Protein AF-H3GRR7-F1 (afdb_monomer)

Organism: Phytophthora ramorum (NCBI:txid164328)

Mean predicted aligned error: 7.92 Å

Secondary structure (DSSP, 8-state):
-HHHHHHTTS-HHHHHHHHHHHHHHHHHHHS-SS---HHHHHHHHHHHHHHHHHHHHHHHHHHHHHS-TTTTTSSS-HHHHHHHHHHHHHHHHHHHHHHHHTT-HHHHHHHHHHHHHHHHHHHHHHHHHHGGGG----

pLDDT: mean 80.5, std 12.46, range [42.0, 94.0]

Radius of gyration: 17.08 Å; Cα contacts (8 Å, |Δi|>4): 99; chains: 1; bounding box: 37×31×49 Å

InterPro domains:
  IPR020846 Major facilitator superfamily domain [PS50850] (1-138)
  IPR051068 Major Facilitator Superfamily Domain-Containing Protein [PTHR23510] (2-133)

Nearest PDB structures (foldseek):
  7dla-assembly1_A  TM=5.472E-01  e=6.485E-01  Escherichia coli K-12
  9jdv-assembly1_A  TM=7.647E-01  e=4.534E+00  Homo sapiens
  7zha-assembly1_A  TM=6.165E-01  e=2.454E+00  Homo sapiens

Structure (mmCIF, N/CA/C/O backbone):
data_AF-H3GRR7-F1
#
_entry.id   AF-H3GRR7-F1
#
loop_
_atom_site.group_PDB
_atom_site.id
_atom_site.type_symbol
_atom_site.label_atom_id
_atom_site.label_alt_id
_atom_site.label_comp_id
_atom_site.label_asym_id
_atom_site.label_entity_id
_atom_site.label_seq_id
_atom_site.pdbx_PDB_ins_code
_atom_site.Cartn_x
_atom_site.Cartn_y
_atom_site.Cartn_z
_atom_site.occupancy
_atom_site.B_iso_or_equiv
_atom_site.auth_seq_id
_atom_site.auth_comp_id
_atom_site.auth_asym_id
_atom_site.auth_atom_id
_atom_site.pdbx_PDB_model_num
ATOM 1 N N . MET A 1 1 ? 4.224 9.981 17.453 1.00 55.22 1 MET A N 1
ATOM 2 C CA . MET A 1 1 ? 3.791 11.36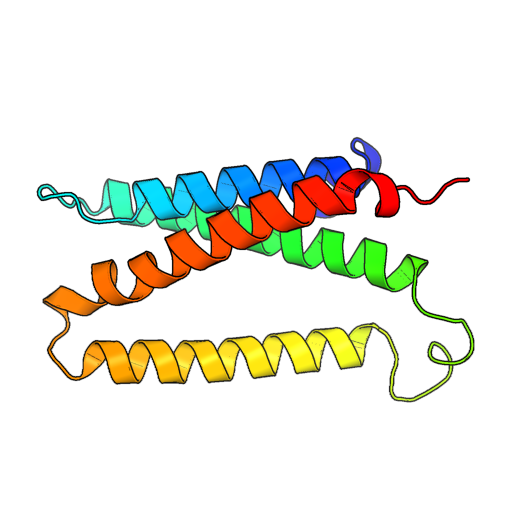0 17.789 1.00 55.22 1 MET A CA 1
ATOM 3 C C . MET A 1 1 ? 2.814 11.949 16.772 1.00 55.22 1 MET A C 1
ATOM 5 O O . MET A 1 1 ? 1.778 12.419 17.208 1.00 55.22 1 MET A O 1
ATOM 9 N N . VAL A 1 2 ? 3.060 11.886 15.454 1.00 55.59 2 VAL A N 1
ATOM 10 C CA . VAL A 1 2 ? 2.140 12.460 14.438 1.00 55.59 2 VAL A CA 1
ATOM 11 C C . VAL A 1 2 ? 0.817 11.686 14.311 1.00 55.59 2 VAL A C 1
ATOM 13 O O . VAL A 1 2 ? -0.245 12.293 14.352 1.00 55.59 2 VAL A O 1
ATOM 16 N N . VAL A 1 3 ? 0.862 10.349 14.254 1.00 55.78 3 VAL A N 1
ATOM 17 C CA . VAL A 1 3 ? -0.346 9.497 14.160 1.00 55.78 3 VAL A CA 1
ATOM 18 C C . VAL A 1 3 ? -1.277 9.688 15.366 1.00 55.78 3 VAL A C 1
ATOM 20 O O . VAL A 1 3 ? -2.473 9.883 15.198 1.00 55.78 3 VAL A O 1
ATOM 23 N N . GLY A 1 4 ? -0.717 9.747 16.580 1.00 58.22 4 GLY A N 1
ATOM 24 C CA . GLY A 1 4 ? -1.494 10.004 17.800 1.00 58.22 4 GLY A CA 1
ATOM 25 C C . GLY A 1 4 ? -2.117 11.404 17.856 1.00 58.22 4 GLY A C 1
ATOM 26 O O . GLY A 1 4 ? -3.200 11.564 18.406 1.00 58.22 4 GLY A O 1
ATOM 27 N N . TRP A 1 5 ? -1.473 12.412 17.253 1.00 58.41 5 TRP A N 1
ATOM 28 C CA . TRP A 1 5 ? -2.044 13.757 17.139 1.00 58.41 5 TRP A CA 1
ATOM 29 C C . TRP A 1 5 ? -3.206 13.804 16.136 1.00 58.41 5 TRP A C 1
ATOM 31 O O . TRP A 1 5 ? -4.218 14.447 16.407 1.00 58.41 5 TRP A O 1
ATOM 41 N N . MET A 1 6 ? -3.104 13.080 15.015 1.00 56.00 6 MET A N 1
ATOM 42 C CA . MET A 1 6 ? -4.193 12.991 14.032 1.00 56.00 6 MET A CA 1
ATOM 43 C C . MET A 1 6 ? -5.409 12.223 14.584 1.00 56.00 6 MET A C 1
ATOM 45 O O . MET A 1 6 ? -6.531 12.682 14.382 1.00 56.00 6 MET A O 1
ATOM 49 N N . SER A 1 7 ? -5.201 11.172 15.395 1.00 58.03 7 SER A N 1
ATOM 50 C CA . SER A 1 7 ? -6.270 10.478 16.155 1.00 58.03 7 SER A CA 1
ATOM 51 C C . SER A 1 7 ? -7.060 11.346 17.115 1.00 58.03 7 SER A C 1
ATOM 53 O O . SER A 1 7 ? -8.187 10.998 17.443 1.00 58.03 7 SER A O 1
ATOM 55 N N . PHE A 1 8 ? -6.516 12.477 17.557 1.00 55.50 8 PHE A N 1
ATOM 56 C CA . PHE A 1 8 ? -7.255 13.375 18.438 1.00 55.50 8 PHE A CA 1
ATOM 57 C C . PHE A 1 8 ? -8.171 14.342 17.674 1.00 55.50 8 PHE A C 1
ATOM 59 O O . PHE A 1 8 ? -9.046 14.965 18.270 1.00 55.50 8 PHE A O 1
ATOM 66 N N . ARG A 1 9 ? -7.945 14.522 16.367 1.00 56.09 9 ARG A N 1
ATOM 67 C CA . ARG A 1 9 ? -8.599 15.569 15.568 1.00 56.09 9 ARG A CA 1
ATOM 68 C C . ARG A 1 9 ? -9.551 15.031 14.505 1.00 56.09 9 ARG A C 1
ATOM 70 O O . ARG A 1 9 ? -10.423 15.778 14.075 1.00 56.09 9 ARG A O 1
ATOM 77 N N . TYR A 1 10 ? -9.390 13.772 14.116 1.00 59.50 10 TYR A N 1
ATOM 78 C CA . TYR A 1 10 ? -10.220 13.092 13.131 1.00 59.50 10 TYR A CA 1
ATOM 79 C C . TYR A 1 10 ? -10.779 11.807 13.722 1.00 59.50 10 TYR A C 1
ATOM 81 O O . TYR A 1 10 ? -10.094 11.110 14.472 1.00 59.50 10 TYR A O 1
ATOM 89 N N . GLU A 1 11 ? -12.015 11.477 13.363 1.00 70.75 11 GLU A N 1
ATOM 90 C CA . GLU A 1 11 ? -12.573 10.176 13.703 1.00 70.75 11 GLU A CA 1
ATOM 91 C C . GLU A 1 11 ? -11.786 9.067 12.990 1.00 70.75 11 GLU A C 1
ATOM 93 O O . GLU A 1 11 ? -11.388 9.215 11.830 1.00 70.75 11 GLU A O 1
ATOM 98 N N . ASP A 1 12 ? -11.587 7.931 13.666 1.00 71.81 12 ASP A N 1
ATOM 99 C CA . ASP A 1 12 ? -10.812 6.799 13.141 1.00 71.81 12 ASP A CA 1
ATOM 100 C C . ASP A 1 12 ? -11.301 6.369 11.734 1.00 71.81 12 ASP A C 1
ATOM 102 O O . ASP A 1 12 ? -10.497 6.030 10.867 1.00 71.81 12 ASP A O 1
ATOM 106 N N . ARG A 1 13 ? -12.606 6.489 11.434 1.00 75.31 13 ARG A N 1
ATOM 107 C CA . ARG A 1 13 ? -13.156 6.176 10.099 1.00 75.31 13 ARG A CA 1
ATOM 108 C C . ARG A 1 13 ? -12.647 7.097 8.985 1.00 75.31 13 ARG A C 1
ATOM 110 O O . ARG A 1 13 ? -12.432 6.647 7.862 1.00 75.31 13 ARG A O 1
ATOM 117 N N . GLU A 1 14 ? -12.486 8.389 9.268 1.00 80.38 14 GLU A N 1
ATOM 118 C CA . GLU A 1 14 ? -12.064 9.374 8.266 1.00 80.38 14 GLU A CA 1
ATOM 119 C C . GLU A 1 14 ? -10.590 9.184 7.939 1.00 80.38 14 GLU A C 1
ATOM 121 O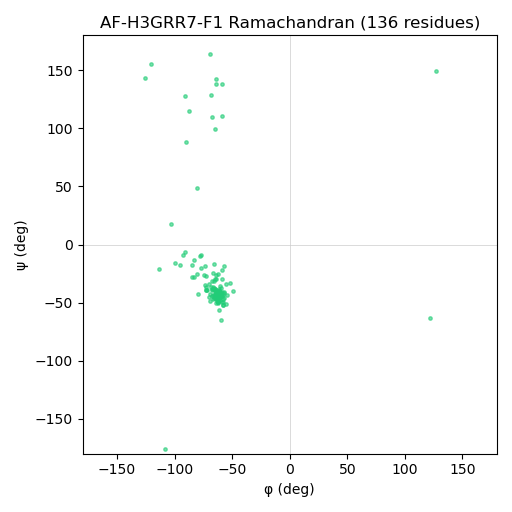 O . GLU A 1 14 ? -10.195 9.224 6.774 1.00 80.38 14 GLU A O 1
ATOM 126 N N . MET A 1 15 ? -9.786 8.888 8.960 1.00 83.81 15 MET A N 1
ATOM 127 C CA . MET A 1 15 ? -8.372 8.610 8.760 1.00 83.81 15 MET A CA 1
ATOM 128 C C . MET A 1 15 ? -8.111 7.314 8.006 1.00 83.81 15 MET A C 1
ATOM 130 O O . MET A 1 15 ? -7.141 7.280 7.251 1.00 83.81 15 MET A O 1
ATOM 134 N N . ILE A 1 16 ? -8.958 6.285 8.139 1.00 87.62 16 ILE A N 1
ATOM 135 C CA . ILE A 1 16 ? -8.845 5.085 7.296 1.00 87.62 16 ILE A CA 1
ATOM 136 C C . ILE A 1 16 ? -9.037 5.451 5.830 1.00 87.62 16 ILE A C 1
ATOM 138 O O . ILE A 1 16 ? -8.127 5.222 5.040 1.00 87.62 16 ILE A O 1
ATOM 142 N N . ILE A 1 17 ? -10.161 6.078 5.464 1.00 87.25 17 ILE A N 1
ATOM 143 C CA . ILE A 1 17 ? -10.438 6.405 4.056 1.00 87.25 17 ILE A CA 1
ATOM 144 C C . ILE A 1 17 ? -9.365 7.335 3.481 1.00 87.25 17 ILE A C 1
ATOM 146 O O . ILE A 1 17 ? -8.870 7.097 2.379 1.00 87.25 17 ILE A O 1
ATOM 150 N N . LEU A 1 18 ? -8.973 8.379 4.217 1.00 89.75 18 LEU A N 1
ATOM 151 C CA . LEU A 1 18 ? -7.931 9.303 3.764 1.00 89.75 18 LEU A CA 1
ATOM 152 C C . LEU A 1 18 ? -6.601 8.583 3.534 1.00 89.75 18 LEU A C 1
ATOM 154 O O . LEU A 1 18 ? -5.930 8.832 2.531 1.00 89.75 18 LEU A O 1
ATOM 158 N N . SER A 1 19 ? -6.231 7.673 4.433 1.00 89.62 19 SER A N 1
ATOM 159 C CA . SER A 1 19 ? -4.978 6.930 4.322 1.00 89.62 19 SER A CA 1
ATOM 160 C C . SER A 1 19 ? -5.028 5.879 3.214 1.00 89.62 19 SER A C 1
ATOM 162 O O . SER A 1 19 ? -4.036 5.714 2.511 1.00 89.62 19 SER A O 1
ATOM 164 N N . GLU A 1 20 ? -6.166 5.218 2.991 1.00 91.19 20 GLU A N 1
ATOM 165 C CA . GLU A 1 20 ? -6.364 4.295 1.866 1.00 91.19 20 GLU A CA 1
ATOM 166 C C . GLU A 1 20 ? -6.294 5.018 0.516 1.00 91.19 20 GLU A C 1
ATOM 168 O O . GLU A 1 20 ? -5.595 4.562 -0.388 1.00 91.19 20 GLU A O 1
ATOM 173 N N . ILE A 1 21 ? -6.953 6.175 0.381 1.00 91.94 21 ILE A N 1
ATOM 174 C CA . ILE A 1 21 ? -6.887 6.995 -0.838 1.00 91.94 21 ILE A CA 1
ATOM 175 C C . ILE A 1 21 ? -5.455 7.483 -1.070 1.00 91.94 21 ILE A C 1
ATOM 177 O O . ILE A 1 21 ? -4.942 7.373 -2.183 1.00 91.94 21 ILE A O 1
ATOM 181 N N . ALA A 1 22 ? -4.783 7.988 -0.031 1.00 92.75 22 ALA A N 1
ATOM 182 C CA . ALA A 1 22 ? -3.394 8.424 -0.131 1.00 92.75 22 ALA A CA 1
ATOM 183 C C . ALA A 1 22 ? -2.459 7.262 -0.515 1.00 92.75 22 ALA A C 1
ATOM 185 O O . ALA A 1 22 ? -1.606 7.432 -1.386 1.00 92.75 22 ALA A O 1
ATOM 186 N N . MET A 1 23 ? -2.674 6.065 0.042 1.00 93.56 23 MET A N 1
ATOM 187 C CA . MET A 1 23 ? -1.949 4.854 -0.348 1.00 93.56 23 MET A CA 1
ATOM 188 C C . MET A 1 23 ? -2.191 4.522 -1.824 1.00 93.56 23 MET A C 1
ATOM 190 O O . MET A 1 23 ? -1.228 4.304 -2.552 1.00 93.56 23 MET A O 1
ATOM 194 N N . PHE A 1 24 ? -3.445 4.530 -2.288 1.00 93.19 24 PHE 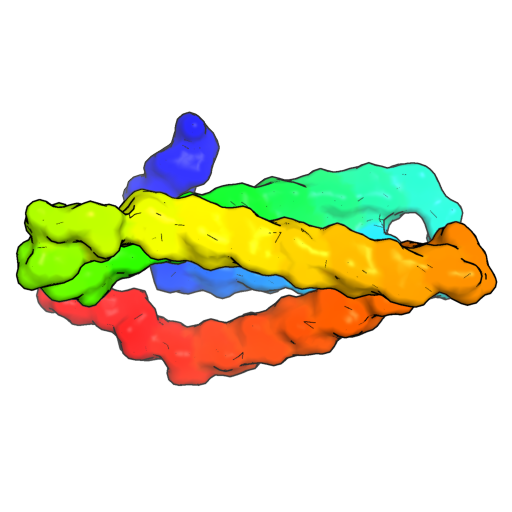A N 1
ATOM 195 C CA . PHE A 1 24 ? -3.789 4.268 -3.689 1.00 93.19 24 PHE A CA 1
ATOM 196 C C . PHE A 1 24 ? -3.123 5.268 -4.641 1.00 93.19 24 PHE A C 1
ATOM 198 O O . PHE A 1 24 ? -2.558 4.868 -5.657 1.00 93.19 24 PHE A O 1
ATOM 205 N N . VAL A 1 25 ? -3.100 6.556 -4.285 1.00 92.31 25 VAL A N 1
ATOM 206 C CA . VAL A 1 25 ? -2.367 7.588 -5.035 1.00 92.31 25 VAL A CA 1
ATOM 207 C C . VAL A 1 25 ? -0.865 7.297 -5.048 1.00 92.31 25 VAL A C 1
ATOM 209 O O . VAL A 1 25 ? -0.246 7.363 -6.107 1.00 92.31 25 VAL A O 1
ATOM 212 N N . GLY A 1 26 ? -0.275 6.920 -3.911 1.00 91.38 26 GLY A N 1
ATOM 213 C CA . GLY A 1 26 ? 1.138 6.542 -3.823 1.00 91.38 26 GLY A CA 1
ATOM 214 C C . GLY A 1 26 ? 1.493 5.347 -4.714 1.00 91.38 26 GLY A C 1
ATOM 215 O O . GLY A 1 26 ? 2.499 5.385 -5.424 1.00 91.38 26 GLY A O 1
ATOM 216 N N . VAL A 1 27 ? 0.635 4.322 -4.748 1.00 90.94 27 VAL A N 1
ATOM 217 C CA . VAL A 1 27 ? 0.781 3.166 -5.648 1.00 90.94 27 VAL A CA 1
ATOM 218 C C . VAL A 1 27 ? 0.590 3.579 -7.116 1.00 90.94 27 VAL A C 1
ATOM 220 O O . VAL A 1 27 ? 1.320 3.125 -7.996 1.00 90.94 27 VAL A O 1
ATOM 223 N N . GLY A 1 28 ? -0.341 4.487 -7.401 1.00 88.12 28 GLY A N 1
ATOM 224 C CA . GLY A 1 28 ? -0.512 5.060 -8.734 1.00 88.12 28 GLY A CA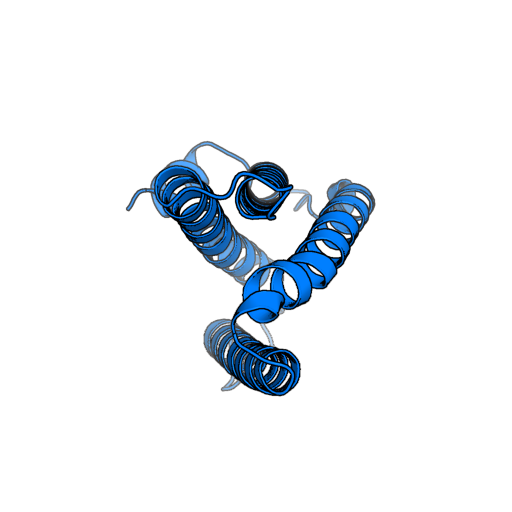 1
ATOM 225 C C . GLY A 1 28 ? 0.731 5.816 -9.209 1.00 88.12 28 GLY A C 1
ATOM 226 O O . GLY A 1 28 ? 1.112 5.674 -10.367 1.00 88.12 28 GLY A O 1
ATOM 227 N N . ILE A 1 29 ? 1.386 6.566 -8.314 1.00 88.50 29 ILE A N 1
ATOM 228 C CA . ILE A 1 29 ? 2.627 7.301 -8.591 1.00 88.50 29 ILE A CA 1
ATOM 229 C C . ILE A 1 29 ? 3.795 6.342 -8.802 1.00 88.50 29 ILE A C 1
ATOM 231 O O . ILE A 1 29 ? 4.580 6.571 -9.711 1.00 88.50 29 ILE A O 1
ATOM 235 N N . ILE A 1 30 ? 3.941 5.280 -8.005 1.00 88.69 30 ILE A N 1
ATOM 236 C CA . ILE A 1 30 ? 5.094 4.371 -8.125 1.00 88.69 30 ILE A CA 1
ATOM 237 C C . ILE A 1 30 ? 5.015 3.452 -9.354 1.00 88.69 30 ILE A C 1
ATOM 239 O O . ILE A 1 30 ? 6.033 2.906 -9.766 1.00 88.69 30 ILE A O 1
ATOM 243 N N . ALA A 1 31 ? 3.838 3.272 -9.958 1.00 84.94 31 ALA A N 1
ATOM 244 C CA . ALA A 1 31 ? 3.685 2.457 -11.160 1.00 84.94 31 ALA A CA 1
ATOM 245 C C . ALA A 1 31 ? 4.447 3.055 -12.359 1.00 84.94 31 ALA A C 1
ATOM 247 O O . ALA A 1 31 ? 4.434 4.264 -12.596 1.00 84.94 31 ALA A O 1
ATOM 248 N N . ASN A 1 32 ? 5.116 2.208 -13.145 1.00 84.38 32 ASN A N 1
ATOM 249 C CA . ASN A 1 32 ? 5.892 2.656 -14.298 1.00 84.38 32 ASN A CA 1
ATOM 250 C C . ASN A 1 32 ? 5.014 2.739 -15.561 1.00 84.38 32 ASN A C 1
ATOM 252 O O . ASN A 1 32 ? 4.568 1.709 -16.074 1.00 84.38 32 ASN A O 1
ATOM 256 N N . TYR A 1 33 ? 4.837 3.960 -16.083 1.00 81.25 33 TYR A N 1
ATOM 257 C CA . TYR A 1 33 ? 4.097 4.277 -17.318 1.00 81.25 33 TYR A CA 1
ATOM 258 C C . TYR A 1 33 ? 5.007 4.572 -18.529 1.00 81.25 33 TYR A C 1
ATOM 260 O O . TYR A 1 33 ? 4.573 5.178 -19.505 1.00 81.25 33 TYR A O 1
ATOM 268 N N . GLY A 1 34 ? 6.282 4.183 -18.468 1.00 79.88 34 GLY A N 1
ATOM 269 C CA . GLY A 1 34 ? 7.284 4.373 -19.522 1.00 79.88 34 GLY A CA 1
ATOM 270 C C . GLY A 1 34 ? 8.494 5.174 -19.037 1.00 79.88 34 GLY A C 1
ATOM 271 O O . GLY A 1 34 ? 9.602 4.645 -18.978 1.00 79.88 34 GLY A O 1
ATOM 272 N N . HIS A 1 35 ? 8.291 6.439 -18.653 1.00 80.06 35 HIS A N 1
ATOM 273 C CA . HIS A 1 35 ? 9.355 7.303 -18.124 1.00 80.06 35 HIS A CA 1
ATOM 274 C C . HIS A 1 35 ? 9.456 7.187 -16.603 1.00 80.06 35 HIS A C 1
ATOM 276 O O . HIS A 1 35 ? 8.842 7.959 -15.872 1.00 80.06 35 HIS A O 1
ATOM 282 N N . TYR A 1 36 ? 10.246 6.226 -16.131 1.00 84.75 36 TYR A N 1
ATOM 283 C CA . TYR A 1 36 ? 10.440 6.003 -14.704 1.00 84.75 36 TYR A CA 1
ATOM 284 C C . TYR A 1 36 ? 11.630 6.788 -14.157 1.00 84.75 36 TYR A C 1
ATOM 286 O O . TYR A 1 36 ? 12.741 6.688 -14.678 1.00 84.75 36 TYR A O 1
ATOM 294 N N . SER A 1 37 ? 11.411 7.551 -13.086 1.00 89.94 37 SER A N 1
ATOM 295 C CA . SER A 1 37 ? 12.463 8.331 -12.431 1.00 89.94 37 SER A CA 1
ATOM 296 C C . SER A 1 37 ? 12.655 7.927 -10.973 1.00 89.94 37 SER A C 1
ATOM 298 O O . SER A 1 37 ? 11.733 7.469 -10.299 1.00 89.94 37 SER A O 1
ATOM 300 N N . VAL A 1 38 ? 13.858 8.168 -10.449 1.00 89.62 38 VAL A N 1
ATOM 301 C CA . VAL A 1 38 ? 14.148 7.970 -9.020 1.00 89.62 38 VAL A CA 1
ATOM 302 C C . VAL A 1 38 ? 13.251 8.862 -8.154 1.00 89.62 38 VAL A C 1
ATOM 304 O O . VAL A 1 38 ? 12.785 8.427 -7.107 1.00 89.62 38 VAL A O 1
ATOM 307 N N . ALA A 1 39 ? 12.942 10.080 -8.610 1.00 89.25 39 ALA A N 1
ATOM 308 C CA . ALA A 1 39 ? 12.040 10.986 -7.901 1.00 89.25 39 ALA A CA 1
ATOM 309 C C . ALA A 1 39 ? 10.622 10.405 -7.770 1.00 89.25 39 ALA A C 1
ATOM 311 O O . ALA A 1 39 ? 10.034 10.482 -6.696 1.00 89.25 39 ALA A O 1
ATOM 312 N N . GLN A 1 40 ? 10.105 9.772 -8.827 1.00 90.44 40 GLN A N 1
ATOM 313 C CA . GLN A 1 40 ? 8.813 9.082 -8.815 1.00 90.44 40 GLN A CA 1
ATOM 314 C C . GLN A 1 40 ? 8.814 7.897 -7.839 1.00 90.44 40 GLN A C 1
ATOM 316 O O . GLN A 1 40 ? 7.882 7.760 -7.047 1.00 90.44 40 GLN A O 1
ATOM 321 N N . PHE A 1 41 ? 9.879 7.087 -7.847 1.00 89.44 41 PHE A N 1
ATOM 322 C CA . PHE A 1 41 ? 10.041 5.980 -6.902 1.00 89.44 41 PHE A CA 1
ATOM 323 C C . PHE A 1 41 ? 10.034 6.461 -5.449 1.00 89.44 41 PHE A C 1
ATOM 325 O O . PHE A 1 41 ? 9.295 5.932 -4.622 1.00 89.44 41 PHE A O 1
ATOM 332 N N . VAL A 1 42 ? 10.834 7.486 -5.145 1.00 92.62 42 VAL A N 1
ATOM 333 C CA . VAL A 1 42 ? 10.959 8.032 -3.789 1.00 92.62 42 VAL A CA 1
ATOM 334 C C . VAL A 1 42 ? 9.652 8.686 -3.348 1.00 92.62 42 VAL A C 1
ATOM 336 O O . VAL A 1 42 ? 9.179 8.402 -2.253 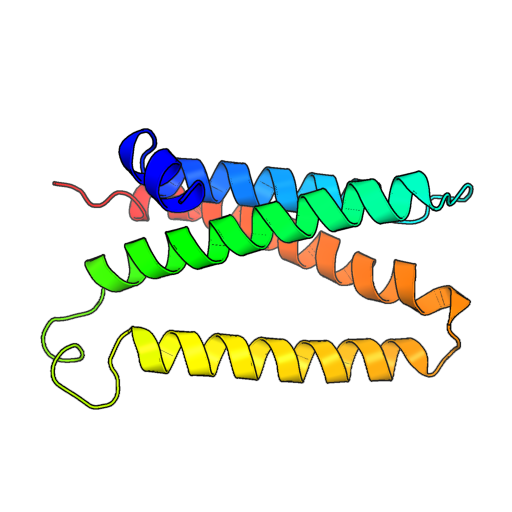1.00 92.62 42 VAL A O 1
ATOM 339 N N . ALA A 1 43 ? 9.033 9.515 -4.192 1.00 91.44 43 ALA A N 1
ATOM 340 C CA . ALA A 1 43 ? 7.778 10.185 -3.860 1.00 91.44 43 ALA A CA 1
ATOM 341 C C . ALA A 1 43 ? 6.641 9.181 -3.618 1.00 91.44 43 ALA A C 1
ATOM 343 O O . ALA A 1 43 ? 5.979 9.246 -2.583 1.00 91.44 43 ALA A O 1
ATOM 344 N N . GLY A 1 44 ? 6.451 8.219 -4.529 1.00 92.00 44 GLY A N 1
ATOM 345 C CA . GLY A 1 44 ? 5.446 7.167 -4.375 1.00 92.00 44 GLY A CA 1
ATOM 346 C C . GLY A 1 44 ? 5.713 6.298 -3.146 1.00 92.00 44 GLY A C 1
ATOM 347 O O . GLY A 1 44 ? 4.812 6.076 -2.341 1.00 92.00 44 GLY A O 1
ATOM 348 N N . GLY A 1 45 ? 6.967 5.883 -2.943 1.00 90.88 45 GLY A N 1
ATOM 349 C CA . GLY A 1 45 ? 7.375 5.066 -1.801 1.00 90.88 45 GLY A CA 1
ATOM 350 C C . GLY A 1 45 ? 7.154 5.757 -0.455 1.00 90.88 45 GLY A C 1
ATOM 351 O O . GLY A 1 45 ? 6.645 5.132 0.471 1.00 90.88 45 GLY A O 1
ATOM 352 N N . VAL A 1 46 ? 7.466 7.053 -0.350 1.00 94.00 46 VAL A N 1
ATOM 353 C CA . VAL A 1 46 ? 7.226 7.845 0.868 1.00 94.00 46 VAL A CA 1
ATOM 354 C C . VAL A 1 46 ? 5.733 7.964 1.162 1.00 94.00 46 VAL A C 1
ATOM 356 O O . VAL A 1 46 ? 5.331 7.775 2.309 1.00 94.00 46 VAL A O 1
ATOM 359 N N . ILE A 1 47 ? 4.906 8.233 0.145 1.00 93.69 47 ILE A N 1
ATOM 360 C CA . ILE A 1 47 ? 3.450 8.323 0.316 1.00 93.69 47 ILE A CA 1
ATOM 361 C C . ILE A 1 47 ? 2.891 6.982 0.794 1.00 93.69 47 ILE A C 1
ATOM 363 O O . ILE A 1 47 ? 2.212 6.948 1.816 1.00 93.69 47 ILE A O 1
ATOM 367 N N . ILE A 1 48 ? 3.233 5.878 0.116 1.00 93.00 48 ILE A N 1
ATOM 368 C CA . ILE A 1 48 ? 2.808 4.529 0.515 1.00 93.00 48 ILE A CA 1
ATOM 369 C C . ILE 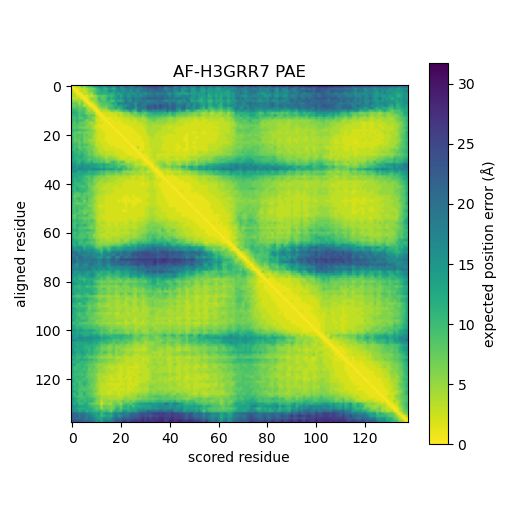A 1 48 ? 3.229 4.260 1.959 1.00 93.00 48 ILE A C 1
ATOM 371 O O . ILE A 1 48 ? 2.391 3.909 2.782 1.00 93.00 48 ILE A O 1
ATOM 375 N N . PHE A 1 49 ? 4.503 4.482 2.289 1.00 92.25 49 PHE A N 1
ATOM 376 C CA . PHE A 1 49 ? 5.033 4.210 3.620 1.00 92.25 49 PHE A CA 1
ATOM 377 C C . PHE A 1 49 ? 4.283 4.980 4.710 1.00 92.25 49 PHE A C 1
ATOM 379 O O . PHE A 1 49 ? 3.856 4.383 5.699 1.00 92.25 49 PHE A O 1
ATOM 386 N N . ILE A 1 50 ? 4.088 6.290 4.537 1.00 93.25 50 ILE A N 1
ATOM 387 C CA . ILE A 1 50 ? 3.371 7.114 5.516 1.00 93.25 50 ILE A CA 1
ATOM 388 C C . ILE A 1 50 ? 1.924 6.632 5.649 1.00 93.25 50 ILE A C 1
ATOM 390 O O . ILE A 1 50 ? 1.472 6.382 6.765 1.00 93.25 50 ILE A O 1
ATOM 394 N N . SER A 1 51 ? 1.216 6.448 4.533 1.00 91.62 51 SER A N 1
ATOM 395 C CA . SER A 1 51 ? -0.180 6.005 4.529 1.00 91.62 51 SER A CA 1
ATOM 396 C C . SER A 1 51 ? -0.371 4.645 5.199 1.00 91.62 51 SER A C 1
ATOM 398 O O . SER A 1 51 ? -1.283 4.490 6.009 1.00 91.62 51 SER A O 1
ATOM 400 N N . THR A 1 52 ? 0.503 3.671 4.931 1.00 89.75 52 THR A N 1
ATOM 401 C CA . THR A 1 52 ? 0.423 2.343 5.555 1.00 89.75 52 THR A CA 1
ATOM 402 C C . THR A 1 52 ? 0.690 2.403 7.062 1.00 89.75 52 THR A C 1
ATOM 404 O O . THR A 1 52 ? -0.010 1.739 7.820 1.00 89.75 52 THR A O 1
ATOM 407 N N . ASN A 1 53 ? 1.624 3.245 7.522 1.00 89.62 53 ASN A N 1
ATOM 408 C CA . ASN A 1 53 ? 1.865 3.440 8.959 1.00 89.62 53 ASN A CA 1
ATOM 409 C C . ASN A 1 53 ? 0.663 4.086 9.670 1.00 89.62 53 ASN A C 1
ATOM 411 O O . ASN A 1 53 ? 0.356 3.736 10.810 1.00 89.62 53 ASN A O 1
ATOM 415 N N . VAL A 1 54 ? -0.028 5.030 9.017 1.00 88.50 54 VAL A N 1
ATOM 416 C CA . VAL A 1 54 ? -1.266 5.602 9.572 1.00 88.50 54 VAL A CA 1
ATOM 417 C C . VAL A 1 54 ? -2.355 4.529 9.641 1.00 88.50 54 VAL A C 1
ATOM 419 O O . VAL A 1 54 ? -2.970 4.377 10.694 1.00 88.50 54 VAL A O 1
ATOM 422 N N . LEU A 1 55 ? -2.546 3.738 8.577 1.00 87.19 55 LEU A N 1
ATOM 423 C CA . LEU A 1 55 ? -3.526 2.642 8.550 1.00 87.19 55 LEU A CA 1
ATOM 424 C C . LEU A 1 55 ? -3.290 1.609 9.651 1.00 87.19 55 LEU A C 1
ATOM 426 O O . LEU A 1 55 ? -4.241 1.198 10.307 1.00 87.19 55 LEU A O 1
ATOM 430 N N . GLU A 1 56 ? -2.039 1.215 9.891 1.00 84.12 56 GLU A N 1
ATOM 431 C CA . GLU A 1 56 ? -1.687 0.293 10.975 1.00 84.12 56 GLU A CA 1
ATOM 432 C C . GLU A 1 56 ? -2.087 0.861 12.346 1.00 84.12 56 GLU A C 1
ATOM 434 O O . GLU A 1 56 ? -2.716 0.170 13.150 1.00 84.12 56 GLU A O 1
ATOM 439 N N . GLY A 1 57 ? -1.809 2.148 12.586 1.00 83.38 57 GLY A N 1
ATOM 440 C CA . GLY A 1 57 ? -2.185 2.828 13.826 1.00 83.38 57 GLY A CA 1
ATOM 441 C C . GLY A 1 57 ? -3.698 2.918 14.037 1.00 83.38 57 GLY A C 1
ATOM 442 O O . GLY A 1 57 ? -4.190 2.615 15.126 1.00 83.38 57 GLY A O 1
ATOM 443 N N . VAL A 1 58 ? -4.448 3.295 13.000 1.00 82.62 58 VAL A N 1
ATOM 444 C CA . VAL A 1 58 ? -5.906 3.456 13.099 1.00 82.62 58 VAL A CA 1
ATOM 445 C C . VAL A 1 58 ? -6.618 2.102 13.195 1.00 82.62 58 VAL A C 1
ATOM 447 O O . VAL A 1 58 ? -7.526 1.946 14.012 1.00 82.62 58 VAL A O 1
ATOM 450 N N . ASN A 1 59 ? -6.161 1.084 12.458 1.00 82.56 59 ASN A N 1
ATOM 451 C CA . ASN A 1 59 ? -6.686 -0.279 12.582 1.00 82.56 59 ASN A CA 1
ATOM 452 C C . ASN A 1 59 ? -6.492 -0.831 13.996 1.00 82.56 59 ASN A C 1
ATOM 454 O O . ASN A 1 59 ? -7.407 -1.439 14.550 1.00 82.56 59 ASN A O 1
ATOM 458 N N . MET A 1 60 ? -5.335 -0.577 14.613 1.00 77.31 60 MET A N 1
ATOM 459 C CA . MET A 1 60 ? -5.090 -0.960 16.004 1.00 77.31 60 MET A CA 1
ATOM 460 C C . MET A 1 60 ? -5.999 -0.225 16.991 1.00 77.31 60 MET A C 1
ATOM 462 O O . MET A 1 60 ? -6.510 -0.848 17.926 1.00 77.31 60 MET A O 1
ATOM 466 N N . SER A 1 61 ? -6.246 1.070 16.767 1.00 79.31 61 SER A N 1
ATOM 467 C CA . SER A 1 61 ? -7.205 1.853 17.557 1.00 79.31 61 SER A CA 1
ATOM 468 C C . SER A 1 61 ? -8.603 1.226 17.504 1.00 79.31 61 SER A C 1
ATOM 470 O O . SER A 1 61 ? -9.170 0.893 18.547 1.00 79.31 61 SER A O 1
ATOM 472 N N . LEU A 1 62 ? -9.130 0.954 16.306 1.00 75.88 62 LEU A N 1
ATOM 473 C CA . LEU A 1 62 ? -10.452 0.345 16.135 1.00 75.88 62 LEU A CA 1
ATOM 474 C C . LEU A 1 62 ? -10.545 -1.065 16.713 1.00 75.88 62 LEU A C 1
ATOM 476 O O . LEU A 1 62 ? -11.524 -1.394 17.387 1.00 75.88 62 LEU A O 1
ATOM 480 N N . LEU A 1 63 ? -9.523 -1.893 16.489 1.00 75.25 63 LEU A N 1
ATOM 481 C CA . LEU A 1 63 ? -9.474 -3.255 17.010 1.00 75.25 63 LEU A CA 1
ATOM 482 C C . LEU A 1 63 ? -9.507 -3.258 18.545 1.00 75.25 63 LEU A C 1
ATOM 484 O O . LEU A 1 63 ? -10.192 -4.079 19.153 1.00 75.25 63 LEU A O 1
ATOM 488 N N . SER A 1 64 ? -8.827 -2.300 19.184 1.00 71.38 64 SER A N 1
ATOM 489 C CA . SER A 1 64 ? -8.851 -2.152 20.644 1.00 71.38 64 SER A CA 1
ATOM 490 C C . SER A 1 64 ? -10.239 -1.794 21.195 1.00 71.38 64 SER A C 1
ATOM 492 O O . SER A 1 64 ? -10.572 -2.207 22.305 1.00 71.38 64 SER A O 1
ATOM 494 N N . LYS A 1 65 ? -11.064 -1.083 20.411 1.00 72.31 65 LYS A N 1
ATOM 495 C CA . LYS A 1 65 ? -12.440 -0.690 20.767 1.00 72.31 65 LYS A CA 1
ATOM 496 C C . LYS A 1 65 ? -13.471 -1.786 20.488 1.00 72.31 65 LYS A C 1
ATOM 498 O O . LYS A 1 65 ? -14.493 -1.844 21.162 1.00 72.31 65 LYS A O 1
ATOM 503 N N . THR A 1 66 ? -13.211 -2.654 19.510 1.00 70.38 66 THR A N 1
ATOM 504 C CA . THR A 1 66 ? -14.162 -3.687 19.058 1.00 70.38 66 THR A CA 1
ATOM 505 C C . THR A 1 66 ? -13.897 -5.079 19.634 1.00 70.38 66 THR A C 1
ATOM 507 O O . THR A 1 66 ? -14.791 -5.926 19.598 1.00 70.38 66 THR A O 1
ATOM 510 N N . ILE A 1 67 ? -12.714 -5.345 20.203 1.00 67.69 67 ILE A N 1
ATOM 511 C CA . ILE A 1 67 ? -12.420 -6.659 20.789 1.00 67.69 67 ILE A CA 1
ATOM 512 C C . ILE A 1 67 ? -13.256 -6.922 22.059 1.00 67.69 67 ILE A C 1
ATOM 514 O O . ILE A 1 67 ? -13.232 -6.127 23.004 1.00 67.69 67 ILE A O 1
ATOM 518 N N . PRO A 1 68 ? -13.946 -8.080 22.147 1.00 61.47 68 PRO A N 1
ATOM 519 C CA . PRO A 1 68 ? -14.682 -8.472 23.342 1.00 61.47 68 PRO A CA 1
ATOM 520 C C . PRO A 1 68 ? -13.769 -8.572 24.570 1.00 61.47 68 PRO A C 1
ATOM 522 O O . PRO A 1 68 ? -12.689 -9.168 24.520 1.00 61.47 68 PRO A O 1
ATOM 525 N N . LYS A 1 69 ? -14.243 -8.084 25.724 1.00 59.72 69 LYS A N 1
ATOM 526 C CA . LYS A 1 69 ? -13.507 -8.128 27.006 1.00 59.72 69 LYS A CA 1
ATOM 527 C C . LYS A 1 69 ? -13.098 -9.547 27.443 1.00 59.72 69 LYS A C 1
ATOM 529 O O . LYS A 1 69 ? -12.201 -9.685 28.273 1.00 59.72 69 LYS A O 1
ATOM 534 N N . SER A 1 70 ? -13.730 -10.590 26.895 1.00 60.62 70 SER A N 1
ATOM 535 C CA . SER A 1 70 ? -13.364 -11.996 27.112 1.00 60.62 70 SER A CA 1
ATOM 536 C C . SER A 1 70 ? -12.043 -12.390 26.438 1.00 60.62 70 SER A C 1
ATOM 538 O O . SER A 1 70 ? -11.295 -13.172 27.016 1.00 60.62 70 SER A O 1
ATOM 540 N N . PHE A 1 71 ? -11.718 -11.822 25.270 1.00 55.81 71 PHE A N 1
ATOM 541 C CA . PHE A 1 71 ? -10.453 -12.061 24.560 1.00 55.81 71 PHE A CA 1
ATOM 542 C C . PHE A 1 71 ? -9.322 -11.149 25.049 1.00 55.81 71 PHE A C 1
ATOM 544 O O . PHE A 1 71 ? -8.162 -11.549 25.055 1.00 55.81 71 PHE A O 1
ATOM 551 N N . ALA A 1 72 ? -9.651 -9.960 25.561 1.00 55.59 72 ALA A N 1
ATOM 552 C CA . ALA A 1 72 ? -8.667 -9.008 26.082 1.00 55.59 72 ALA A CA 1
ATOM 553 C C . ALA A 1 72 ? -7.910 -9.483 27.346 1.00 55.59 72 ALA A C 1
ATOM 555 O O . ALA A 1 72 ? -6.877 -8.911 27.683 1.00 55.59 72 ALA A O 1
ATOM 556 N N . LYS A 1 73 ? -8.407 -10.507 28.059 1.00 56.94 73 LYS A N 1
ATOM 557 C CA . LYS A 1 73 ? -7.786 -11.042 29.291 1.00 56.94 73 LYS A CA 1
ATOM 558 C C . LYS A 1 73 ? -6.821 -12.218 29.068 1.00 56.94 73 LYS A C 1
ATOM 560 O O . LYS A 1 73 ? -6.171 -12.628 30.025 1.00 56.94 73 LYS A O 1
ATOM 565 N N . GLY A 1 74 ? -6.744 -12.775 27.858 1.00 64.62 74 GLY A N 1
ATOM 566 C CA . GLY A 1 74 ? -5.923 -13.953 27.549 1.00 64.62 74 GLY A CA 1
ATOM 567 C C . GLY A 1 74 ? -4.688 -13.648 26.696 1.00 64.62 74 GLY A C 1
ATOM 568 O O . GLY A 1 74 ? -4.421 -12.504 26.338 1.00 64.62 74 GLY A O 1
ATOM 569 N N . THR A 1 75 ? -3.951 -14.699 26.325 1.00 64.56 75 THR A N 1
ATOM 570 C CA . THR A 1 75 ? -2.790 -14.633 25.417 1.00 64.56 75 THR A CA 1
ATOM 571 C C . THR A 1 75 ? -3.157 -14.068 24.034 1.00 64.56 75 THR A C 1
ATOM 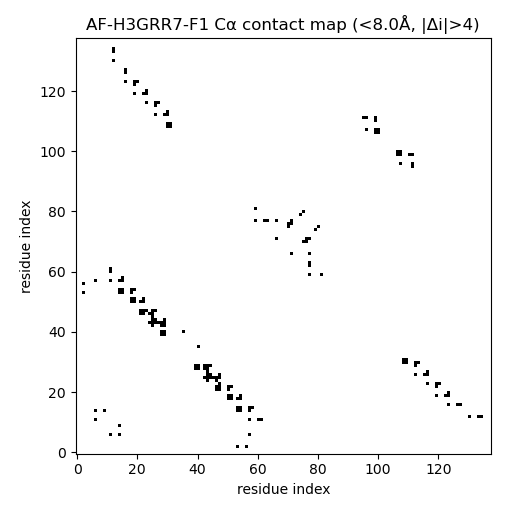573 O O . THR A 1 75 ? -2.352 -13.370 23.433 1.00 64.56 75 THR A O 1
ATOM 576 N N . PHE A 1 76 ? -4.400 -14.271 23.573 1.00 65.31 76 PHE A N 1
ATOM 577 C CA . PHE A 1 76 ? -4.965 -13.698 22.338 1.00 65.31 76 PHE A CA 1
ATOM 578 C C . PHE A 1 76 ? -5.436 -12.245 22.511 1.00 65.31 76 PHE A C 1
ATOM 580 O O . PHE A 1 76 ? -6.559 -11.886 22.152 1.00 65.31 76 PHE A O 1
ATOM 587 N N . ASN A 1 77 ? -4.587 -11.402 23.097 1.00 70.44 77 ASN A N 1
ATOM 588 C CA . ASN A 1 77 ? -4.855 -9.971 23.147 1.00 70.44 77 ASN A CA 1
ATOM 589 C C . ASN A 1 77 ? -4.748 -9.344 21.740 1.00 70.44 77 ASN A C 1
ATOM 591 O O . ASN A 1 77 ? -4.175 -9.921 20.811 1.00 70.44 77 ASN A O 1
ATOM 595 N N . SER A 1 78 ? -5.294 -8.136 21.593 1.00 68.19 78 SER A N 1
ATOM 596 C CA . SE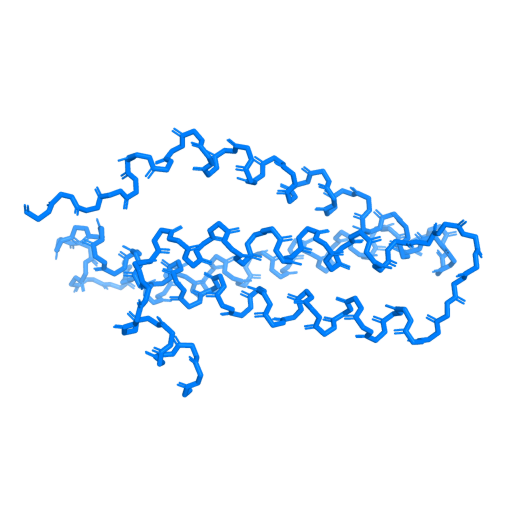R A 1 78 ? -5.280 -7.372 20.339 1.00 68.19 78 SER A CA 1
ATOM 597 C C . SER A 1 78 ? -3.870 -7.150 19.778 1.00 68.19 78 SER A C 1
ATOM 599 O O . SER A 1 78 ? -3.677 -7.170 18.565 1.00 68.19 78 SER A O 1
ATOM 601 N N . GLY A 1 79 ? -2.879 -6.986 20.658 1.00 73.56 79 GLY A N 1
ATOM 602 C CA . GLY A 1 79 ? -1.475 -6.794 20.307 1.00 73.56 79 GLY A CA 1
ATOM 603 C C . GLY A 1 79 ? -0.834 -8.027 19.674 1.00 73.56 79 GLY A C 1
ATOM 604 O O . GLY A 1 79 ? -0.150 -7.896 18.659 1.00 73.56 79 GLY A O 1
ATOM 605 N N . LEU A 1 80 ? -1.078 -9.223 20.223 1.00 80.62 80 LEU A N 1
ATOM 606 C CA . LEU A 1 80 ? -0.567 -10.473 19.658 1.00 80.62 80 LEU A CA 1
ATOM 607 C C . LEU A 1 80 ? -1.173 -10.719 18.276 1.00 80.62 80 LEU A C 1
ATOM 609 O O . LEU A 1 80 ? -0.429 -10.916 17.321 1.00 80.62 80 LEU A O 1
ATOM 613 N N . LEU A 1 81 ? -2.502 -10.628 18.156 1.00 78.94 81 LEU A N 1
ATOM 614 C CA . LEU A 1 81 ? -3.206 -10.860 16.890 1.00 78.94 81 LEU A CA 1
ATOM 615 C C . LEU A 1 81 ? -2.742 -9.904 15.787 1.00 78.94 81 LEU A C 1
ATOM 617 O O . LEU A 1 81 ? -2.535 -10.322 14.651 1.00 78.94 81 LEU A O 1
ATOM 621 N N . ALA A 1 82 ? -2.532 -8.631 16.119 1.00 76.31 82 ALA A N 1
ATOM 622 C CA . ALA A 1 82 ? -2.014 -7.661 15.165 1.00 76.31 82 ALA A CA 1
ATOM 623 C C . ALA A 1 82 ? -0.563 -7.940 14.760 1.00 76.31 82 ALA A C 1
ATOM 625 O O . ALA A 1 82 ? -0.211 -7.816 13.588 1.00 76.31 82 ALA A O 1
ATOM 626 N N . THR A 1 83 ? 0.271 -8.364 15.712 1.00 83.56 83 THR A N 1
ATOM 627 C CA . THR A 1 83 ? 1.671 -8.716 15.443 1.00 83.56 83 THR A CA 1
ATOM 628 C C . THR A 1 83 ? 1.765 -9.957 14.556 1.00 83.56 83 THR A C 1
ATOM 630 O O . THR A 1 83 ? 2.539 -9.974 13.596 1.00 83.56 83 THR A O 1
ATOM 633 N N . GLU A 1 84 ? 0.958 -10.983 14.832 1.00 87.25 84 GLU A N 1
ATOM 634 C CA . GLU A 1 84 ? 0.892 -12.198 14.018 1.00 87.25 84 GLU A CA 1
ATOM 635 C C . GLU A 1 84 ? 0.354 -11.901 12.616 1.00 87.25 84 GLU A C 1
ATOM 637 O O . GLU A 1 84 ? 0.978 -12.305 11.636 1.00 87.25 84 GLU A O 1
ATOM 642 N N . ALA A 1 85 ? -0.730 -11.127 12.496 1.00 85.19 85 ALA A N 1
ATOM 643 C CA . ALA A 1 85 ? -1.268 -10.712 11.202 1.00 85.19 85 ALA A CA 1
ATOM 644 C C . ALA A 1 85 ? -0.243 -9.909 10.384 1.00 85.19 85 ALA A C 1
ATOM 646 O O . ALA A 1 85 ? -0.059 -10.172 9.195 1.00 85.19 85 ALA A O 1
ATOM 647 N N . GLY A 1 86 ? 0.476 -8.978 11.019 1.00 84.19 86 GLY A N 1
ATOM 648 C CA . GLY A 1 86 ? 1.539 -8.208 10.373 1.00 84.19 86 GLY A CA 1
ATOM 649 C C . GLY A 1 86 ? 2.714 -9.081 9.926 1.00 84.19 86 GLY A C 1
ATOM 650 O O . GLY A 1 86 ? 3.217 -8.926 8.813 1.00 84.19 86 GLY A O 1
ATOM 651 N N . THR A 1 87 ? 3.127 -10.040 10.757 1.00 90.06 87 THR A N 1
ATOM 652 C CA . THR A 1 87 ? 4.215 -10.978 10.430 1.00 90.06 87 THR A CA 1
ATOM 653 C C . THR A 1 87 ? 3.824 -11.894 9.275 1.00 90.06 87 THR A C 1
ATOM 655 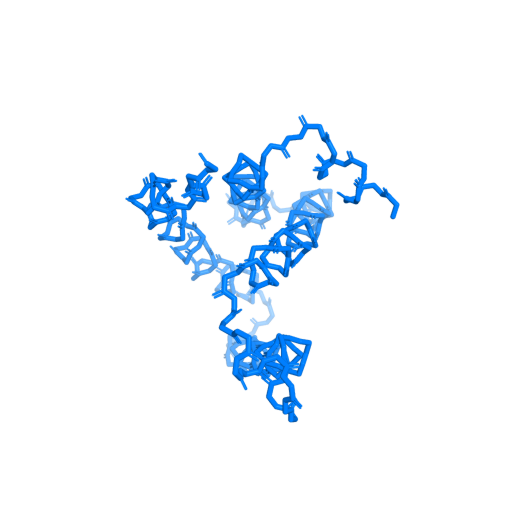O O . THR A 1 87 ? 4.597 -12.076 8.336 1.00 90.06 87 THR A O 1
ATOM 658 N N . PHE A 1 88 ? 2.600 -12.420 9.301 1.00 88.62 88 PHE A N 1
ATOM 659 C CA . PHE A 1 88 ? 2.068 -13.265 8.240 1.00 88.62 88 PHE A CA 1
ATOM 660 C C . PHE A 1 88 ? 1.914 -12.497 6.921 1.00 88.62 88 PHE A C 1
ATOM 662 O O . PHE A 1 88 ? 2.310 -12.989 5.866 1.00 88.62 88 PHE A O 1
ATOM 669 N N . GLY A 1 89 ? 1.421 -11.256 6.983 1.00 87.75 89 GLY A N 1
ATOM 670 C CA . GLY A 1 89 ? 1.335 -10.365 5.828 1.00 87.75 89 GLY A CA 1
ATOM 671 C C . GLY A 1 89 ? 2.700 -10.089 5.194 1.00 87.75 89 GLY A C 1
ATOM 672 O O . GLY A 1 89 ? 2.833 -10.176 3.974 1.00 87.75 89 GLY A O 1
ATOM 673 N N . ARG A 1 90 ? 3.734 -9.832 6.009 1.00 89.44 90 ARG A N 1
ATOM 674 C CA . ARG A 1 90 ? 5.118 -9.679 5.523 1.00 89.44 90 ARG A CA 1
ATOM 675 C C . ARG A 1 90 ? 5.637 -10.953 4.865 1.00 89.44 90 ARG A C 1
ATOM 677 O O . ARG A 1 90 ? 6.139 -10.877 3.752 1.00 89.44 90 ARG A O 1
ATOM 684 N N . ALA A 1 91 ? 5.435 -12.114 5.488 1.00 93.25 91 ALA A N 1
ATOM 685 C CA . ALA A 1 91 ? 5.868 -13.391 4.923 1.00 93.25 91 ALA A CA 1
ATOM 686 C C . ALA A 1 91 ? 5.236 -13.664 3.545 1.00 93.25 91 ALA A C 1
ATOM 688 O O . ALA A 1 91 ? 5.932 -14.056 2.610 1.00 93.25 91 ALA A O 1
ATOM 689 N N . ILE A 1 92 ? 3.931 -13.410 3.390 1.00 90.81 92 ILE A N 1
ATOM 690 C CA . ILE A 1 92 ? 3.254 -13.522 2.087 1.00 90.81 92 ILE A CA 1
ATOM 691 C C . ILE A 1 92 ? 3.819 -12.505 1.088 1.00 90.81 92 ILE A C 1
ATOM 693 O O . ILE A 1 92 ? 4.053 -12.858 -0.068 1.00 90.81 92 ILE A O 1
ATOM 697 N N . GLY A 1 93 ? 4.054 -11.264 1.521 1.00 88.81 93 GLY A N 1
ATOM 698 C CA . GLY A 1 93 ? 4.646 -10.214 0.692 1.00 88.81 93 GLY A CA 1
ATOM 699 C C . GLY A 1 93 ? 6.023 -10.597 0.149 1.00 88.81 93 GLY A C 1
ATOM 700 O O . GLY A 1 93 ? 6.258 -10.488 -1.053 1.00 88.81 93 GLY A O 1
ATOM 701 N N . ASP A 1 94 ? 6.900 -11.125 1.001 1.00 90.62 94 ASP A N 1
ATOM 702 C CA . ASP A 1 94 ? 8.251 -11.549 0.625 1.00 90.62 94 ASP A CA 1
ATOM 703 C C . ASP A 1 94 ? 8.224 -12.707 -0.381 1.00 90.62 94 ASP A C 1
ATOM 705 O O . ASP A 1 94 ? 8.962 -12.703 -1.373 1.00 90.62 94 ASP A O 1
ATOM 709 N N . VAL A 1 95 ? 7.328 -13.681 -0.175 1.00 92.00 95 VAL A N 1
ATOM 710 C CA . VAL A 1 95 ? 7.112 -14.782 -1.126 1.00 92.00 95 VAL A CA 1
ATOM 711 C C . VAL A 1 95 ? 6.601 -14.241 -2.463 1.00 92.00 95 VAL A C 1
ATOM 713 O O . VAL A 1 95 ? 7.124 -14.621 -3.511 1.00 92.00 95 VAL A O 1
ATOM 716 N N . ALA A 1 96 ? 5.628 -13.326 -2.451 1.00 89.12 96 ALA A N 1
ATOM 717 C CA . ALA A 1 96 ? 5.082 -12.729 -3.667 1.00 89.12 96 ALA A CA 1
ATOM 718 C C . ALA A 1 96 ? 6.148 -11.954 -4.458 1.00 89.12 96 ALA A C 1
ATOM 720 O O . ALA A 1 96 ? 6.275 -12.157 -5.665 1.00 89.12 96 ALA A O 1
ATOM 721 N N . ILE A 1 97 ? 6.960 -11.131 -3.782 1.00 89.31 97 ILE A N 1
ATOM 722 C CA . ILE A 1 97 ? 8.070 -10.390 -4.402 1.00 89.31 97 ILE A CA 1
ATOM 723 C C . ILE A 1 97 ? 9.103 -11.361 -4.978 1.00 89.31 97 ILE A C 1
ATOM 725 O O . ILE A 1 97 ? 9.584 -11.156 -6.092 1.00 89.31 97 ILE A O 1
ATOM 729 N N . THR A 1 98 ? 9.409 -12.447 -4.264 1.00 90.38 98 THR A N 1
ATOM 730 C CA . THR A 1 98 ? 10.356 -13.469 -4.731 1.00 90.38 98 THR A CA 1
ATOM 731 C C . THR A 1 98 ? 9.860 -14.139 -6.012 1.00 90.38 98 THR A C 1
ATOM 733 O O . THR A 1 98 ? 10.613 -14.239 -6.979 1.00 90.38 98 THR A O 1
ATOM 736 N N . VAL A 1 99 ? 8.585 -14.545 -6.060 1.00 88.81 99 VAL A N 1
ATOM 737 C CA . VAL A 1 99 ? 7.968 -15.163 -7.249 1.00 88.81 99 VAL A CA 1
ATOM 738 C C . VAL A 1 99 ? 7.960 -14.194 -8.431 1.00 88.81 99 VAL A C 1
ATOM 740 O O . VAL A 1 99 ? 8.329 -14.567 -9.544 1.00 88.81 99 VAL A O 1
ATOM 743 N N . VAL A 1 100 ? 7.591 -12.936 -8.186 1.00 88.69 100 VAL A N 1
ATOM 744 C CA . VAL A 1 100 ? 7.593 -11.869 -9.193 1.00 88.69 100 VAL A CA 1
ATOM 745 C C . VAL A 1 100 ? 9.013 -11.514 -9.665 1.00 88.69 100 VAL A C 1
ATOM 747 O O . VAL A 1 100 ? 9.186 -11.042 -10.786 1.00 88.69 100 VAL A O 1
ATOM 750 N N . GLY A 1 101 ? 10.039 -11.773 -8.852 1.00 87.25 101 GLY A N 1
ATOM 751 C CA . GLY A 1 101 ? 11.447 -11.582 -9.199 1.00 87.25 101 GLY A CA 1
ATOM 752 C C . GLY A 1 101 ? 12.053 -12.652 -10.105 1.00 87.25 101 GLY A C 1
ATOM 753 O O . GLY A 1 101 ? 13.049 -12.364 -10.769 1.00 87.25 101 GLY A O 1
ATOM 754 N N . LEU A 1 102 ? 11.457 -13.847 -10.194 1.00 87.75 102 LEU A N 1
ATOM 755 C CA . LEU A 1 102 ? 11.983 -14.958 -11.005 1.00 87.75 102 LEU A CA 1
ATOM 756 C C . LEU A 1 102 ? 12.175 -14.618 -12.500 1.00 87.75 102 LEU A C 1
ATOM 758 O O . LEU A 1 102 ? 13.204 -15.007 -13.054 1.00 87.75 102 LEU A O 1
ATOM 762 N N . PRO A 1 103 ? 11.261 -13.888 -13.176 1.00 85.88 103 PRO A N 1
ATOM 763 C CA . PRO A 1 103 ? 11.402 -13.533 -14.592 1.00 85.88 103 PRO A CA 1
ATOM 764 C C . PRO A 1 103 ? 12.399 -12.392 -14.863 1.00 85.88 103 PRO A C 1
ATOM 766 O O . PRO A 1 103 ? 12.692 -12.111 -16.024 1.00 85.88 103 PRO A O 1
ATOM 769 N N . GLY A 1 104 ? 12.899 -11.712 -13.823 1.00 83.81 104 GLY A N 1
ATOM 770 C CA . GLY A 1 104 ? 13.889 -10.637 -13.927 1.00 83.81 104 GLY A CA 1
ATOM 771 C C . GLY A 1 104 ? 13.484 -9.329 -13.238 1.00 83.81 104 GLY A C 1
ATOM 772 O O . GLY A 1 104 ? 12.313 -8.949 -13.189 1.00 83.81 104 GLY A O 1
ATOM 773 N N . ILE A 1 105 ? 14.488 -8.590 -12.752 1.00 82.50 105 ILE A N 1
ATOM 774 C CA . ILE A 1 105 ? 14.308 -7.390 -11.912 1.00 82.50 105 ILE A CA 1
ATOM 775 C C . ILE A 1 105 ? 13.549 -6.249 -12.607 1.00 82.50 105 ILE A C 1
ATOM 777 O O . ILE A 1 105 ? 12.883 -5.449 -11.956 1.00 82.50 105 ILE A O 1
ATOM 781 N N . GLN A 1 106 ? 13.600 -6.205 -13.939 1.00 78.88 106 GLN A N 1
ATOM 782 C CA . GLN A 1 106 ? 12.911 -5.207 -14.762 1.00 78.88 106 GLN A CA 1
ATOM 783 C C . GLN A 1 106 ? 11.379 -5.269 -14.661 1.00 78.88 106 GLN A C 1
ATOM 785 O O . GLN A 1 106 ? 10.715 -4.254 -14.858 1.00 78.88 106 GLN A O 1
ATOM 790 N N . TYR A 1 107 ? 10.814 -6.437 -14.335 1.00 80.06 107 TYR A N 1
ATOM 791 C CA . TYR A 1 107 ? 9.366 -6.622 -14.202 1.00 80.06 107 TYR A CA 1
ATOM 792 C C . TYR A 1 107 ? 8.883 -6.476 -12.762 1.00 80.06 107 TYR A C 1
ATOM 794 O O . TYR A 1 107 ? 7.696 -6.229 -12.550 1.00 80.06 107 TYR A O 1
ATOM 802 N N . VAL A 1 108 ? 9.798 -6.563 -11.788 1.00 85.31 108 VAL A N 1
ATOM 803 C CA . VAL A 1 108 ? 9.472 -6.613 -10.358 1.00 85.31 108 VAL A CA 1
ATOM 804 C C . VAL A 1 108 ? 8.598 -5.450 -9.937 1.00 85.31 108 VAL A C 1
ATOM 806 O O . VAL A 1 108 ? 7.611 -5.656 -9.240 1.00 85.31 108 VAL A O 1
ATOM 809 N N . LEU A 1 109 ? 8.916 -4.244 -10.406 1.00 84.50 109 LEU A N 1
ATOM 810 C CA . LEU A 1 109 ? 8.158 -3.050 -10.065 1.00 84.50 109 LEU A CA 1
ATOM 811 C C . LEU A 1 109 ? 6.687 -3.186 -10.497 1.00 84.50 109 LEU A C 1
ATOM 813 O O . LEU A 1 109 ? 5.794 -3.274 -9.658 1.00 84.50 109 LEU A O 1
ATOM 817 N N . ASN A 1 110 ? 6.418 -3.276 -11.800 1.00 86.06 110 ASN A N 1
ATOM 818 C CA . ASN A 1 110 ? 5.039 -3.287 -12.293 1.00 86.06 110 ASN A CA 1
ATOM 819 C C . ASN A 1 110 ? 4.268 -4.537 -11.865 1.00 86.06 110 ASN A C 1
ATOM 821 O O . ASN A 1 110 ? 3.086 -4.436 -11.555 1.00 86.06 110 ASN A O 1
ATOM 825 N N . TRP A 1 111 ? 4.914 -5.700 -11.805 1.00 87.75 111 TRP A N 1
ATOM 826 C CA . TRP A 1 111 ? 4.246 -6.944 -11.422 1.00 87.75 111 TRP A CA 1
ATOM 827 C C . TRP A 1 111 ? 3.951 -7.024 -9.923 1.00 87.75 111 TRP A C 1
ATOM 829 O O . TRP A 1 111 ? 2.983 -7.673 -9.544 1.00 87.75 111 TRP A O 1
ATOM 839 N N . THR A 1 112 ? 4.724 -6.337 -9.075 1.00 87.69 112 THR A N 1
ATOM 840 C CA . THR A 1 112 ? 4.422 -6.223 -7.639 1.00 87.69 112 THR A CA 1
ATOM 841 C C . THR A 1 112 ? 3.352 -5.165 -7.392 1.00 87.69 112 THR A C 1
ATOM 843 O O . THR A 1 112 ? 2.424 -5.389 -6.618 1.00 87.69 112 THR A O 1
ATOM 846 N N . PHE A 1 113 ? 3.438 -4.012 -8.063 1.00 86.25 113 PHE A N 1
ATOM 847 C CA . PHE A 1 113 ? 2.513 -2.908 -7.814 1.00 86.25 113 PHE A CA 1
ATOM 848 C C . PHE A 1 113 ? 1.156 -3.067 -8.512 1.00 86.25 113 PHE A C 1
ATOM 850 O O . PHE A 1 113 ? 0.167 -2.580 -7.979 1.00 86.25 113 PHE A O 1
ATOM 857 N N . ALA A 1 114 ? 1.044 -3.806 -9.620 1.00 87.31 114 ALA A N 1
ATOM 858 C CA . ALA A 1 114 ? -0.243 -4.089 -10.267 1.00 87.31 114 ALA A CA 1
ATOM 859 C C . ALA A 1 114 ? -1.273 -4.797 -9.352 1.00 87.31 114 ALA A C 1
ATOM 861 O O . ALA A 1 114 ? -2.386 -4.281 -9.215 1.00 87.31 114 ALA A O 1
ATOM 862 N N . PRO A 1 115 ? -0.957 -5.924 -8.677 1.00 87.50 115 PRO A N 1
ATOM 863 C CA . PRO A 1 115 ? -1.882 -6.522 -7.714 1.00 87.50 115 PRO A CA 1
ATOM 864 C C . PRO A 1 115 ? -2.119 -5.604 -6.507 1.00 87.50 115 PRO A C 1
ATOM 866 O O . PRO A 1 115 ? -3.217 -5.589 -5.961 1.00 87.50 115 PRO A O 1
ATOM 869 N N . LEU A 1 116 ? -1.137 -4.781 -6.132 1.00 86.56 116 LEU A N 1
ATOM 870 C CA . LEU A 1 116 ? -1.261 -3.776 -5.073 1.00 86.56 116 LEU A CA 1
ATOM 871 C C . LEU A 1 116 ? -2.275 -2.672 -5.427 1.00 86.56 116 LEU A C 1
ATOM 873 O O . LEU A 1 116 ? -3.050 -2.273 -4.559 1.00 86.56 116 LEU A O 1
ATOM 877 N N . ILE A 1 117 ? -2.343 -2.229 -6.689 1.00 88.38 117 ILE A N 1
ATOM 878 C CA . ILE A 1 117 ? -3.388 -1.318 -7.201 1.00 88.38 117 ILE A CA 1
ATOM 879 C C . ILE A 1 117 ? -4.762 -1.978 -7.081 1.00 88.38 117 ILE A C 1
ATOM 881 O O . ILE A 1 117 ? -5.706 -1.364 -6.589 1.00 88.38 117 ILE A O 1
ATOM 885 N N . ALA A 1 118 ? -4.879 -3.238 -7.509 1.00 89.25 118 ALA A N 1
ATOM 886 C CA . ALA A 1 118 ? -6.146 -3.962 -7.452 1.00 89.25 118 ALA A CA 1
ATOM 887 C C . ALA A 1 118 ? -6.629 -4.141 -6.006 1.00 89.25 118 ALA A C 1
ATOM 889 O O . ALA A 1 118 ? -7.780 -3.836 -5.702 1.00 89.25 118 ALA A O 1
ATOM 890 N N . ILE A 1 119 ? -5.745 -4.583 -5.106 1.00 89.25 119 ILE A N 1
ATOM 891 C CA . ILE A 1 119 ? -6.067 -4.775 -3.690 1.00 89.25 119 ILE A CA 1
ATOM 892 C C . ILE A 1 119 ? -6.429 -3.439 -3.045 1.00 89.25 119 ILE A C 1
ATOM 894 O O . ILE A 1 119 ? -7.471 -3.359 -2.414 1.00 89.25 119 ILE A O 1
ATOM 898 N N . SER A 1 120 ? -5.639 -2.379 -3.238 1.00 88.88 120 SER A N 1
ATOM 899 C CA . SER A 1 120 ? -5.942 -1.065 -2.646 1.00 88.88 120 SER A CA 1
ATOM 900 C C . SER A 1 120 ? -7.273 -0.485 -3.138 1.00 88.88 120 SER A C 1
ATOM 902 O O . SER A 1 120 ? -8.043 0.022 -2.325 1.00 88.88 120 SER A O 1
ATOM 904 N N . LEU A 1 121 ? -7.608 -0.634 -4.425 1.00 90.06 121 LEU A N 1
ATOM 905 C CA . LEU A 1 121 ? -8.920 -0.242 -4.946 1.00 90.06 121 LEU A CA 1
ATOM 906 C C . LEU A 1 121 ? -10.054 -1.062 -4.316 1.00 90.06 121 LEU A C 1
ATOM 908 O O . LEU A 1 121 ? -11.073 -0.502 -3.913 1.00 90.06 121 LEU A O 1
ATOM 912 N N . LEU A 1 122 ? -9.887 -2.385 -4.216 1.00 90.81 122 LEU A N 1
ATOM 913 C CA . LEU A 1 122 ? -10.866 -3.260 -3.571 1.00 90.81 122 LEU A CA 1
ATOM 914 C C . LEU A 1 122 ? -11.054 -2.904 -2.095 1.00 90.81 122 LEU A C 1
ATOM 916 O O . LEU A 1 122 ? -12.194 -2.878 -1.633 1.00 90.81 122 LEU A O 1
ATOM 920 N N . THR A 1 123 ? -9.971 -2.587 -1.383 1.00 87.69 123 THR A N 1
ATOM 921 C CA . THR A 1 123 ? -10.016 -2.151 0.014 1.00 87.69 123 THR A CA 1
ATOM 922 C C . THR A 1 123 ? -10.800 -0.851 0.142 1.00 87.69 123 THR A C 1
ATOM 924 O O . THR A 1 123 ? -11.752 -0.827 0.909 1.00 87.69 123 THR A O 1
ATOM 927 N N . ILE A 1 124 ? -10.528 0.168 -0.684 1.00 89.19 124 ILE A N 1
ATOM 928 C CA . ILE A 1 124 ? -11.297 1.429 -0.682 1.00 89.19 124 ILE A CA 1
ATOM 929 C C . ILE A 1 124 ? -12.789 1.173 -0.928 1.00 89.19 124 ILE A C 1
ATOM 931 O O . ILE A 1 124 ? -13.648 1.703 -0.222 1.00 89.19 124 ILE A O 1
ATOM 935 N N . LEU A 1 125 ? -13.127 0.346 -1.924 1.00 88.94 125 LEU A N 1
ATOM 936 C CA . LEU A 1 125 ? -14.522 0.020 -2.240 1.00 88.94 125 LEU A CA 1
ATOM 937 C C . LEU A 1 125 ? -15.209 -0.731 -1.093 1.00 88.94 125 LEU A C 1
ATOM 939 O O . LEU A 1 125 ? -16.385 -0.494 -0.809 1.00 88.94 125 LEU A O 1
ATOM 943 N N . TYR A 1 126 ? -14.491 -1.646 -0.445 1.00 88.62 126 TYR A N 1
ATOM 944 C CA . TYR A 1 126 ? -14.996 -2.403 0.691 1.00 88.62 126 TYR A CA 1
ATOM 945 C C . TYR A 1 126 ? -15.183 -1.509 1.920 1.00 88.62 126 TYR A C 1
ATOM 947 O O . TYR A 1 126 ? -16.274 -1.486 2.491 1.00 88.62 126 TYR A O 1
ATOM 955 N N . THR A 1 127 ? -14.176 -0.708 2.267 1.00 85.50 127 THR A N 1
ATOM 956 C CA . THR A 1 127 ? -14.229 0.280 3.346 1.00 85.50 127 THR A CA 1
ATOM 957 C C . THR A 1 127 ? -15.366 1.267 3.114 1.00 85.50 127 THR A C 1
ATOM 959 O O . THR A 1 127 ? -16.137 1.514 4.033 1.00 85.50 127 THR A O 1
ATOM 962 N N . GLY A 1 128 ? -15.584 1.734 1.881 1.00 83.62 128 GLY A N 1
ATOM 963 C CA . GLY A 1 128 ? -16.730 2.577 1.534 1.00 83.62 128 GLY A CA 1
ATOM 964 C C . GLY A 1 128 ? -18.090 1.918 1.805 1.00 83.62 128 GLY A C 1
ATOM 965 O O . GLY A 1 128 ? -19.010 2.582 2.279 1.00 83.62 128 GLY A O 1
ATOM 966 N N . ARG A 1 129 ? -18.233 0.602 1.577 1.00 84.00 129 ARG A N 1
ATOM 967 C CA . ARG A 1 129 ? -19.475 -0.131 1.906 1.00 84.00 129 ARG A CA 1
ATOM 968 C C . ARG A 1 129 ? -19.665 -0.361 3.400 1.00 84.00 129 ARG A C 1
ATOM 970 O O . ARG A 1 129 ? -20.800 -0.389 3.870 1.00 84.00 129 ARG A O 1
ATOM 977 N N . VAL A 1 130 ? -18.577 -0.574 4.132 1.00 83.19 130 VAL A N 1
ATOM 978 C CA . VAL A 1 130 ? -18.607 -0.848 5.576 1.00 83.19 130 VAL A CA 1
ATOM 979 C C . VAL A 1 130 ? -18.509 0.445 6.392 1.00 83.19 130 VAL A C 1
ATOM 981 O O . VAL A 1 130 ? -18.730 0.409 7.595 1.00 83.19 130 VAL A O 1
ATOM 984 N N . TYR A 1 131 ? -18.276 1.596 5.754 1.00 76.81 131 TYR A N 1
ATOM 985 C CA . TYR A 1 131 ? -18.033 2.892 6.394 1.00 76.81 131 TYR A CA 1
ATOM 986 C C . TYR A 1 131 ? -19.066 3.246 7.465 1.00 76.81 131 TYR A C 1
ATOM 988 O O . TYR A 1 131 ? -18.715 3.720 8.540 1.00 76.81 131 TYR A O 1
ATOM 996 N N . HIS A 1 132 ? -20.341 2.946 7.209 1.00 66.81 132 HIS A N 1
ATOM 997 C CA . HIS A 1 132 ? -21.409 3.215 8.168 1.00 66.81 132 HIS A CA 1
ATOM 998 C C . HIS A 1 132 ? -21.397 2.266 9.381 1.00 66.81 132 HIS A C 1
ATOM 1000 O O . HIS A 1 132 ? -21.807 2.656 10.461 1.00 66.81 132 HIS A O 1
ATOM 1006 N N . LYS A 1 133 ? -20.878 1.040 9.235 1.00 69.12 133 LYS A N 1
ATOM 1007 C CA . LYS A 1 133 ? -20.684 0.078 10.339 1.00 69.12 133 LYS A CA 1
ATOM 1008 C C . LYS A 1 133 ? -19.386 0.299 11.120 1.00 69.12 133 LYS A C 1
ATOM 1010 O O . LYS A 1 133 ? -19.199 -0.310 12.165 1.00 69.12 133 LYS A O 1
ATOM 1015 N N . LEU A 1 134 ? -18.478 1.114 10.583 1.00 63.31 134 LEU A N 1
ATOM 1016 C CA . LEU A 1 134 ? -17.270 1.577 11.269 1.00 63.31 134 LEU A CA 1
ATOM 1017 C C . LEU A 1 134 ? -17.572 2.712 12.261 1.00 63.31 134 LEU A C 1
ATOM 1019 O O . LEU A 1 134 ? -16.697 3.069 13.047 1.00 63.31 134 LEU A O 1
ATOM 1023 N N . ALA A 1 135 ? -18.790 3.266 12.241 1.00 56.53 135 ALA A N 1
ATOM 1024 C CA . ALA A 1 135 ? -19.273 4.129 13.302 1.00 56.53 135 ALA A CA 1
ATOM 1025 C C . ALA A 1 135 ? -19.445 3.293 14.576 1.00 56.53 135 ALA A C 1
ATOM 1027 O O . ALA A 1 135 ? -20.317 2.431 14.670 1.00 56.53 135 ALA A O 1
ATOM 1028 N N . THR A 1 136 ? -18.580 3.532 15.556 1.00 54.34 136 THR A N 1
ATOM 1029 C CA . THR A 1 136 ? -18.941 3.303 16.953 1.00 54.34 136 THR A CA 1
ATOM 1030 C C . THR A 1 136 ? -20.061 4.296 17.246 1.00 54.34 136 THR A C 1
ATOM 1032 O O . THR A 1 136 ? -19.784 5.483 17.392 1.00 54.34 136 THR A O 1
ATOM 1035 N N . ASP A 1 137 ? -21.313 3.837 17.203 1.00 44.44 137 ASP A N 1
ATOM 1036 C CA . ASP A 1 137 ? -22.419 4.569 17.817 1.00 44.44 137 ASP A CA 1
ATOM 1037 C C . ASP A 1 137 ? -22.074 4.698 19.310 1.00 44.44 137 ASP A C 1
ATOM 1039 O O . ASP A 1 137 ? -21.997 3.685 20.013 1.00 44.44 137 ASP A O 1
ATOM 1043 N N . ASP A 1 138 ? -21.774 5.922 19.750 1.00 42.00 138 ASP A N 1
ATOM 1044 C CA . ASP A 1 138 ? -21.742 6.295 21.169 1.00 42.00 138 ASP A CA 1
ATOM 1045 C C . ASP A 1 138 ? -23.177 6.424 21.711 1.00 42.00 138 ASP A C 1
ATOM 1047 O O . ASP A 1 138 ? -24.015 7.079 21.041 1.00 42.00 138 ASP A O 1
#

Sequence (138 aa):
MVVGWMSFRYEDREMIILSEIAMFVGVGIIANYGHYSVAQFVAGGVIIFISTNVLEGVNMSLLSKTIPKSFAKGTFNSGLLATEAGTFGRAIGDVAITVVGLPGIQYVLNWTFAPLIAISLLTILYTGRVYHKLATDD

Foldseek 3Di:
DVLVVVVVVDPLLVLLLVLLVQLLVLLVQQADPPDDDPVSNVSSVVSNVVSVVSNLVSVLVLCQVPDDPVCCVDPNHSVVVSVVVVVVVVVVLVVQLVVQPPVHPVRSRNSSSVVVSVVSVVVSVVSVVCSVVSDPPD

Solvent-accessible surface area (backbone atoms only — not comparable to full-atom values): 7671 Å² total; per-residue (Å²): 113,68,64,65,54,49,61,75,76,43,59,63,63,58,53,43,54,53,25,46,52,45,25,45,50,14,50,61,49,48,47,72,88,78,86,75,50,72,67,40,46,52,54,12,48,50,38,29,52,53,20,50,55,44,40,55,54,44,52,51,54,52,48,66,73,67,58,57,75,81,43,64,75,48,87,69,20,68,67,50,52,50,51,51,52,52,52,52,51,48,54,53,49,54,51,51,51,50,63,46,36,71,90,33,74,88,47,29,60,51,63,53,45,52,59,48,52,53,50,43,52,50,47,49,56,48,49,65,73,43,47,76,74,60,53,78,82,126